Protein AF-A0A453FNG1-F1 (afdb_monomer_lite)

Organism: Aegilops tauschii subsp. strangulata (NCBI:txid200361)

Secondary structure (DSSP, 8-state):
-HHHHHH--TTPPEEESSHHHHHHHHT---S-EEEHHHHT--SS-TT-PPPHHHHHHHHH----S--TT---HHHHHHHHHHHHHHHHHH-TTTTSPP---S--HHHHHHHTT---EEEE-HHHHHHH--TTSEEEE-SSHHHHHHHHTT-

Sequence (151 aa):
QEEFVGLVYKETILVGHSLENDLLALRISHDLVIDTAVLYKYNRGPRCKIALRVLANKYLSRVIQNTGSGHDSVEDARAALDLAFLKIKYGPDFGSPPSFSRRKLSSILHECGKRSSLIDEVFVLDRYSDASCNSIAVFSDDDALSRSMKE

Foldseek 3Di:
DVVCPVVDDLPDAAWAAPCVVVCVVVVHDHDRYDHLQVLQDDPPDDPDGDDLQVLCCPPVVDHAPPDPPGHDPVRRSVSRVVSSVSCVVVDSCVNPDPPCPVDAPLNVCLVVVHAEEAEEAPVVCVVRPDPSYHYHHDDDPVRSVVVVVVD

pLDDT: mean 87.64, std 10.5, range [52.88, 98.0]

Radius of gyration: 22.41 Å; chains: 1; bounding box: 51×35×62 Å

Structure (mmCIF, N/CA/C/O backbone):
data_AF-A0A453FNG1-F1
#
_entry.id   AF-A0A453FNG1-F1
#
loop_
_atom_site.group_PDB
_atom_site.id
_atom_site.type_symbol
_atom_site.label_atom_id
_atom_site.label_alt_id
_atom_site.label_comp_id
_atom_site.label_asym_id
_atom_site.label_entity_id
_atom_site.label_seq_id
_atom_site.pdbx_PDB_ins_code
_atom_site.Cartn_x
_atom_site.Cartn_y
_atom_site.Cartn_z
_atom_site.occupancy
_atom_site.B_iso_or_equiv
_atom_site.auth_seq_id
_atom_site.auth_comp_id
_atom_site.auth_asym_id
_atom_site.auth_atom_id
_atom_site.pdbx_PDB_model_num
ATOM 1 N N . GLN A 1 1 ? -4.689 -1.786 24.200 1.00 73.69 1 GLN A N 1
ATOM 2 C CA . GLN A 1 1 ? -4.972 -3.135 23.662 1.00 73.69 1 GLN A CA 1
ATOM 3 C C . GLN A 1 1 ? -6.425 -3.530 23.911 1.00 73.69 1 GLN A C 1
ATOM 5 O O . GLN A 1 1 ? -7.083 -3.911 22.957 1.00 73.69 1 GLN A O 1
ATOM 10 N N . GLU A 1 2 ? -6.949 -3.377 25.134 1.00 84.06 2 GLU A N 1
ATOM 11 C CA . GLU A 1 2 ? -8.354 -3.696 25.467 1.00 84.06 2 GLU A CA 1
ATOM 12 C C . GLU A 1 2 ? -9.380 -2.975 24.578 1.00 84.06 2 GLU A C 1
ATOM 14 O O . GLU A 1 2 ? -10.268 -3.615 24.027 1.00 84.06 2 GLU A O 1
ATOM 19 N N . GLU A 1 3 ? -9.206 -1.671 24.352 1.00 88.31 3 GLU A N 1
ATOM 20 C CA . GLU A 1 3 ? -10.094 -0.887 23.481 1.00 88.31 3 GLU A CA 1
ATOM 21 C C . GLU A 1 3 ? -10.111 -1.403 22.033 1.00 88.31 3 GLU A C 1
ATOM 23 O O . GLU A 1 3 ? -11.172 -1.548 21.433 1.00 88.31 3 GLU A O 1
ATOM 28 N N . PHE A 1 4 ? -8.941 -1.752 21.488 1.00 87.19 4 PHE A N 1
ATOM 29 C CA . PHE A 1 4 ? -8.829 -2.287 20.131 1.00 87.19 4 PHE A CA 1
ATOM 30 C C . PHE A 1 4 ? -9.602 -3.601 19.986 1.00 87.19 4 PHE A C 1
ATOM 32 O O . PHE A 1 4 ? -10.338 -3.772 19.023 1.00 87.19 4 PHE A O 1
ATOM 39 N N . VAL A 1 5 ? -9.485 -4.505 20.964 1.00 85.75 5 VAL A N 1
ATOM 40 C CA . VAL A 1 5 ? -10.200 -5.793 20.961 1.00 85.75 5 VAL A CA 1
ATOM 41 C C . VAL A 1 5 ? -11.715 -5.602 21.116 1.00 85.75 5 VAL A C 1
ATOM 43 O O . VAL A 1 5 ? -12.484 -6.407 20.603 1.00 85.75 5 VAL A O 1
ATOM 46 N N . GLY A 1 6 ? -12.163 -4.525 21.769 1.00 90.25 6 GLY A N 1
ATOM 47 C CA . GLY A 1 6 ? -13.585 -4.171 21.845 1.00 90.25 6 GLY A CA 1
ATOM 48 C C . GLY A 1 6 ? -14.171 -3.604 20.543 1.00 90.25 6 GLY A C 1
ATOM 49 O O . GLY A 1 6 ? -15.385 -3.647 20.351 1.00 90.25 6 GLY A O 1
ATOM 50 N N . LEU A 1 7 ? -13.326 -3.075 19.652 1.00 91.31 7 LEU A N 1
ATOM 51 C CA . LEU A 1 7 ? -13.738 -2.439 18.394 1.00 91.31 7 LEU A CA 1
ATOM 52 C C . LEU A 1 7 ? -13.502 -3.319 17.160 1.00 91.31 7 LEU A C 1
ATOM 54 O O . LEU A 1 7 ? -14.218 -3.187 16.166 1.00 91.31 7 LEU A O 1
ATOM 58 N N . VAL A 1 8 ? -12.491 -4.188 17.202 1.00 93.12 8 VAL A N 1
ATOM 59 C CA . VAL A 1 8 ? -12.037 -4.995 16.067 1.00 93.12 8 VAL A CA 1
ATOM 60 C C . VAL A 1 8 ? -12.428 -6.450 16.282 1.00 93.12 8 VAL A C 1
ATOM 62 O O . VAL A 1 8 ? -11.868 -7.147 17.126 1.00 93.12 8 VAL A O 1
ATOM 65 N N . TYR A 1 9 ? -13.377 -6.909 15.470 1.00 93.50 9 TYR A N 1
ATOM 66 C CA . TYR A 1 9 ? -13.821 -8.297 15.430 1.00 93.50 9 TYR A CA 1
ATOM 67 C C . TYR A 1 9 ? -13.024 -9.088 14.396 1.00 93.50 9 TYR A C 1
ATOM 69 O O . TYR A 1 9 ? -12.335 -8.521 13.546 1.00 93.50 9 TYR A O 1
ATOM 77 N N . LYS A 1 10 ? -13.159 -10.415 14.422 1.00 92.75 10 LYS A N 1
ATOM 78 C CA . LYS A 1 10 ? -12.480 -11.315 13.481 1.00 92.75 10 LYS A CA 1
ATOM 79 C C . LYS A 1 10 ? -12.804 -10.986 12.018 1.00 92.75 10 LYS A C 1
ATOM 81 O O . LYS A 1 10 ? -11.948 -11.131 11.153 1.00 92.75 10 LYS A O 1
ATOM 86 N N . GLU A 1 11 ? -14.024 -10.534 11.749 1.00 95.38 11 GLU A N 1
ATOM 87 C CA . GLU A 1 11 ? -14.532 -10.200 10.418 1.00 95.38 11 GLU A CA 1
ATOM 88 C C . GLU A 1 11 ? -14.203 -8.758 9.993 1.00 95.38 11 GLU A C 1
ATOM 90 O O . GLU A 1 11 ? -14.389 -8.397 8.830 1.00 95.38 11 GLU A O 1
ATOM 95 N N . THR A 1 12 ? -13.715 -7.919 10.914 1.00 95.69 12 THR A N 1
ATOM 96 C CA . THR A 1 12 ? -13.325 -6.538 10.614 1.00 95.69 12 THR A CA 1
ATOM 97 C C . THR A 1 12 ? -12.107 -6.543 9.698 1.00 95.69 12 THR A C 1
ATOM 99 O O . THR A 1 12 ? -11.099 -7.155 10.016 1.00 95.69 12 THR A O 1
ATOM 102 N N . ILE A 1 13 ? -12.148 -5.838 8.570 1.00 96.50 13 ILE A N 1
ATOM 103 C CA . ILE A 1 13 ? -10.981 -5.715 7.689 1.00 96.50 13 ILE A CA 1
ATOM 104 C C . ILE A 1 13 ? -10.145 -4.521 8.147 1.00 96.50 13 ILE A C 1
ATOM 106 O O . ILE A 1 13 ? -10.616 -3.383 8.114 1.00 96.50 13 ILE A O 1
ATOM 110 N N . LEU A 1 14 ? -8.902 -4.768 8.555 1.00 97.19 14 LEU A N 1
ATOM 111 C CA . LEU A 1 14 ? -7.963 -3.709 8.911 1.00 97.19 14 LEU A CA 1
ATOM 112 C C . LEU A 1 14 ? -7.324 -3.138 7.649 1.00 97.19 14 LEU A C 1
ATOM 114 O O . LEU A 1 14 ? -6.852 -3.885 6.796 1.00 97.19 14 LEU A O 1
ATOM 118 N N . VAL A 1 15 ? -7.283 -1.813 7.538 1.00 97.62 15 VAL A N 1
ATOM 119 C CA . VAL A 1 15 ? -6.667 -1.112 6.406 1.00 97.62 15 VAL A CA 1
ATOM 120 C C . VAL A 1 15 ? -5.601 -0.168 6.935 1.00 97.62 15 VAL A C 1
ATOM 122 O O . VAL A 1 15 ? -5.856 0.590 7.868 1.00 97.62 15 VAL A O 1
ATOM 125 N N . GLY A 1 16 ? -4.409 -0.198 6.346 1.00 97.25 16 GLY A N 1
ATOM 126 C CA . GLY A 1 16 ? -3.310 0.654 6.790 1.00 97.25 16 GLY A CA 1
ATOM 127 C C . GLY A 1 16 ? -2.073 0.553 5.908 1.00 97.25 16 GLY A C 1
ATOM 128 O O . GLY A 1 16 ? -2.143 0.124 4.751 1.00 97.25 16 GLY A O 1
ATOM 129 N N . HIS A 1 17 ? -0.932 0.993 6.431 1.00 96.12 17 HIS A N 1
ATOM 130 C CA . HIS A 1 17 ? 0.336 1.007 5.710 1.00 96.12 17 HIS A CA 1
ATOM 131 C C . HIS A 1 17 ? 1.454 0.428 6.573 1.00 96.12 17 HIS A C 1
ATOM 133 O O . HIS A 1 17 ? 1.838 1.047 7.556 1.00 96.12 17 HIS A O 1
ATOM 139 N N . SER A 1 18 ? 2.017 -0.715 6.170 1.00 94.12 18 SER A N 1
ATOM 140 C CA . SER A 1 18 ? 2.998 -1.467 6.971 1.00 94.12 18 SER A CA 1
ATOM 141 C C . SER A 1 18 ? 2.462 -1.854 8.357 1.00 94.12 18 SER A C 1
ATOM 143 O O . SER A 1 18 ? 3.183 -1.773 9.357 1.00 94.12 18 SER A O 1
ATOM 145 N N . LEU A 1 19 ? 1.200 -2.304 8.394 1.00 95.00 19 LEU A N 1
ATOM 146 C CA . LEU A 1 19 ? 0.473 -2.670 9.616 1.00 95.00 19 LEU A CA 1
ATOM 147 C C . LEU A 1 19 ? 1.142 -3.814 10.375 1.00 95.00 19 LEU A C 1
ATOM 149 O O . LEU A 1 19 ? 0.850 -4.014 11.551 1.00 95.00 19 LEU A O 1
ATOM 153 N N . GLU A 1 20 ? 2.051 -4.563 9.740 1.00 93.06 20 GLU A N 1
ATOM 154 C CA . GLU A 1 20 ? 2.808 -5.591 10.447 1.00 93.06 20 GLU A CA 1
ATOM 155 C C . GLU A 1 20 ? 3.569 -5.028 11.654 1.00 93.06 20 GLU A C 1
ATOM 157 O O . GLU A 1 20 ? 3.665 -5.712 12.669 1.00 93.06 20 GLU A O 1
ATOM 162 N N . ASN A 1 21 ? 4.070 -3.788 11.576 1.00 90.94 21 ASN A N 1
ATOM 163 C CA . ASN A 1 21 ? 4.802 -3.176 12.686 1.00 90.94 21 ASN A CA 1
ATOM 164 C C . ASN A 1 21 ? 3.851 -2.801 13.825 1.00 90.94 21 ASN A C 1
ATOM 166 O O . ASN A 1 21 ? 4.156 -3.063 14.988 1.00 90.94 21 ASN A O 1
ATOM 170 N N . ASP A 1 22 ? 2.688 -2.242 13.488 1.00 93.44 22 ASP A N 1
ATOM 171 C CA . ASP A 1 22 ? 1.668 -1.845 14.459 1.00 93.44 22 ASP A CA 1
ATOM 172 C C . ASP A 1 22 ? 1.088 -3.068 15.180 1.00 93.44 22 ASP A C 1
ATOM 174 O O . ASP A 1 22 ? 1.026 -3.111 16.409 1.00 93.44 22 ASP A O 1
ATOM 178 N N . LEU A 1 23 ? 0.727 -4.110 14.427 1.00 94.00 23 LEU A N 1
ATOM 179 C CA . LEU A 1 23 ? 0.186 -5.356 14.972 1.00 94.00 23 LEU A CA 1
ATOM 180 C C . LEU A 1 23 ? 1.219 -6.111 15.818 1.00 94.00 23 LEU A C 1
ATOM 182 O O . LEU A 1 23 ? 0.870 -6.646 16.874 1.00 94.00 23 LEU A O 1
ATOM 186 N N . LEU A 1 24 ? 2.495 -6.100 15.414 1.00 94.56 24 LEU A N 1
ATOM 187 C CA . LEU A 1 24 ? 3.586 -6.668 16.206 1.00 94.56 24 LEU A CA 1
ATOM 188 C C . LEU A 1 24 ? 3.769 -5.912 17.529 1.00 94.56 24 LEU A C 1
ATOM 190 O O . LEU A 1 24 ? 3.892 -6.545 18.580 1.00 94.56 24 LEU A O 1
ATOM 194 N N . ALA A 1 25 ? 3.744 -4.577 17.496 1.00 93.38 25 ALA A N 1
ATOM 195 C CA . ALA A 1 25 ? 3.835 -3.744 18.694 1.00 93.38 25 ALA A CA 1
ATOM 196 C C . ALA A 1 25 ? 2.647 -3.972 19.644 1.00 93.38 25 ALA A C 1
ATOM 198 O O . ALA A 1 25 ? 2.831 -4.048 20.860 1.00 93.38 25 ALA A O 1
ATOM 199 N N . LEU A 1 26 ? 1.443 -4.152 19.092 1.00 92.19 26 LEU A N 1
ATOM 200 C CA . LEU A 1 26 ? 0.227 -4.469 19.846 1.00 92.19 26 LEU A CA 1
ATOM 201 C C . LEU A 1 26 ? 0.140 -5.936 20.290 1.00 92.19 26 LEU A C 1
ATOM 203 O O . LEU A 1 26 ? -0.717 -6.259 21.112 1.00 92.19 26 LEU A O 1
ATOM 207 N N . ARG A 1 27 ? 1.008 -6.817 19.774 1.00 93.12 27 ARG A N 1
ATOM 208 C CA . ARG A 1 27 ? 0.969 -8.277 19.978 1.00 93.12 27 ARG A CA 1
ATOM 209 C C . ARG A 1 27 ? -0.386 -8.885 19.603 1.00 93.12 27 ARG A C 1
ATOM 211 O O . ARG A 1 27 ? -0.919 -9.730 20.323 1.00 93.12 27 ARG A O 1
ATOM 218 N N . ILE A 1 28 ? -0.944 -8.440 18.480 1.00 91.75 28 ILE A N 1
ATOM 219 C CA . ILE A 1 28 ? -2.217 -8.919 17.933 1.00 91.75 28 ILE A CA 1
ATOM 220 C C . ILE A 1 28 ? -1.953 -9.599 16.590 1.00 91.75 28 ILE A C 1
ATOM 222 O O . ILE A 1 28 ? -1.194 -9.091 15.770 1.00 91.75 28 ILE A O 1
ATOM 226 N N . SER A 1 29 ? -2.605 -10.738 16.359 1.00 92.94 29 SER A N 1
ATOM 227 C CA . SER A 1 29 ? -2.657 -11.392 15.050 1.00 92.94 29 SER A CA 1
ATOM 228 C C . SER A 1 29 ? -4.058 -11.239 14.482 1.00 92.94 29 SER A C 1
ATOM 230 O O . SER A 1 29 ? -5.029 -11.556 15.167 1.00 92.94 29 SER A O 1
ATOM 232 N N . HIS A 1 30 ? -4.157 -10.765 13.243 1.00 94.94 30 HIS A N 1
ATOM 233 C CA . HIS A 1 30 ? -5.427 -10.558 12.559 1.00 94.94 30 HIS A CA 1
ATOM 234 C C . HIS A 1 30 ? -5.311 -10.961 11.090 1.00 94.94 30 HIS A C 1
ATOM 236 O O . HIS A 1 30 ? -4.384 -10.529 10.409 1.00 94.94 30 HIS A O 1
ATOM 242 N N . ASP A 1 31 ? -6.244 -11.781 10.608 1.00 94.50 31 ASP A N 1
ATOM 243 C CA . ASP A 1 31 ? -6.128 -12.422 9.290 1.00 94.50 31 ASP A CA 1
ATOM 244 C C . ASP A 1 31 ? -6.590 -11.510 8.142 1.00 94.50 31 ASP A C 1
ATOM 246 O O . ASP A 1 31 ? -6.110 -11.616 7.013 1.00 94.50 31 ASP A O 1
ATOM 250 N N . LEU A 1 32 ? -7.535 -10.603 8.414 1.00 96.50 32 LEU A N 1
ATOM 251 C CA . LEU A 1 32 ? -8.161 -9.759 7.398 1.00 96.50 32 LEU A CA 1
ATOM 252 C C . LEU A 1 32 ? -7.494 -8.384 7.352 1.00 96.50 32 LEU A C 1
ATOM 254 O O . LEU A 1 32 ? -7.958 -7.429 7.977 1.00 96.50 32 LEU A O 1
ATOM 258 N N . VAL A 1 33 ? -6.397 -8.288 6.600 1.00 96.38 33 VAL A N 1
ATOM 259 C CA . VAL A 1 33 ? -5.595 -7.062 6.489 1.00 96.38 33 VAL A CA 1
ATOM 260 C C . VAL A 1 33 ? -5.415 -6.640 5.032 1.00 96.38 33 VAL A C 1
ATOM 262 O O . VAL A 1 33 ? -4.943 -7.403 4.191 1.00 96.38 33 VAL A O 1
ATOM 265 N N . ILE A 1 34 ? -5.738 -5.380 4.746 1.00 95.88 34 ILE A N 1
ATOM 266 C CA . ILE A 1 34 ? -5.399 -4.678 3.511 1.00 95.88 34 ILE A CA 1
ATOM 267 C C . ILE A 1 34 ? -4.242 -3.723 3.814 1.00 95.88 34 ILE A C 1
ATOM 269 O O . ILE A 1 34 ? -4.430 -2.615 4.320 1.00 95.88 34 ILE A O 1
ATOM 273 N N . ASP A 1 35 ? -3.029 -4.150 3.473 1.00 95.12 35 ASP A N 1
ATOM 274 C CA . ASP A 1 35 ? -1.827 -3.342 3.660 1.00 95.12 35 ASP A CA 1
ATOM 275 C C . ASP A 1 35 ? -1.423 -2.631 2.361 1.00 95.12 35 ASP A C 1
ATOM 277 O O . ASP A 1 35 ? -1.057 -3.255 1.359 1.00 95.12 35 ASP A O 1
ATOM 281 N N . THR A 1 36 ? -1.447 -1.299 2.376 1.00 95.12 36 THR A N 1
ATOM 282 C CA . THR A 1 36 ? -1.074 -0.476 1.219 1.00 95.12 36 THR A CA 1
ATOM 283 C C . THR A 1 36 ? 0.406 -0.570 0.844 1.00 95.12 36 THR A C 1
ATOM 285 O O . THR A 1 36 ? 0.733 -0.433 -0.336 1.00 95.12 36 THR A O 1
ATOM 288 N N . ALA A 1 37 ? 1.303 -0.871 1.788 1.00 92.25 37 ALA A N 1
ATOM 289 C CA . ALA A 1 37 ? 2.714 -1.128 1.494 1.00 92.25 37 ALA A CA 1
ATOM 290 C C . ALA A 1 37 ? 2.897 -2.423 0.683 1.00 92.25 37 ALA A C 1
ATOM 292 O O . ALA A 1 37 ? 3.839 -2.541 -0.103 1.00 92.25 37 ALA A O 1
ATOM 293 N N . VAL A 1 38 ? 1.971 -3.377 0.836 1.00 90.31 38 VAL A N 1
ATOM 294 C CA . VAL A 1 38 ? 1.929 -4.631 0.070 1.00 90.31 38 VAL A CA 1
ATOM 295 C C . VAL A 1 38 ? 1.124 -4.481 -1.224 1.00 90.31 38 VAL A C 1
ATOM 297 O O . VAL A 1 38 ? 1.491 -5.087 -2.227 1.00 90.31 38 VAL A O 1
ATOM 300 N N . LEU A 1 39 ? 0.062 -3.669 -1.243 1.00 90.25 39 LEU A N 1
ATOM 301 C CA . LEU A 1 39 ? -0.744 -3.407 -2.447 1.00 90.25 39 LEU A CA 1
ATOM 302 C C . LEU A 1 39 ? 0.029 -2.659 -3.543 1.00 90.25 39 LEU A C 1
ATOM 304 O O . LEU A 1 39 ? -0.216 -2.874 -4.735 1.00 90.25 39 LEU A O 1
ATOM 308 N N . TYR A 1 40 ? 0.937 -1.762 -3.154 1.00 89.38 40 TYR A N 1
ATOM 309 C CA . TYR A 1 40 ? 1.705 -0.907 -4.061 1.00 89.38 40 TYR A CA 1
ATOM 310 C C . TYR A 1 40 ? 3.191 -1.299 -4.070 1.00 89.38 40 TYR A C 1
ATOM 312 O O . TYR A 1 40 ? 4.061 -0.516 -3.688 1.00 89.38 40 TYR A O 1
ATOM 320 N N . LYS A 1 41 ? 3.492 -2.530 -4.507 1.00 76.50 41 LYS A N 1
ATOM 321 C CA . LYS A 1 41 ? 4.875 -3.035 -4.576 1.00 76.50 41 LYS A CA 1
ATOM 322 C C . LYS A 1 41 ? 5.720 -2.289 -5.606 1.00 76.50 41 LYS A C 1
ATOM 324 O O . LYS A 1 41 ? 5.247 -1.882 -6.666 1.00 76.50 41 LYS A O 1
ATOM 329 N N . TYR A 1 42 ? 7.011 -2.188 -5.304 1.00 66.88 42 TYR A N 1
ATOM 330 C CA . TYR A 1 42 ? 8.030 -1.697 -6.221 1.00 66.88 42 TYR A CA 1
ATOM 331 C C . TYR A 1 42 ? 8.778 -2.864 -6.885 1.00 6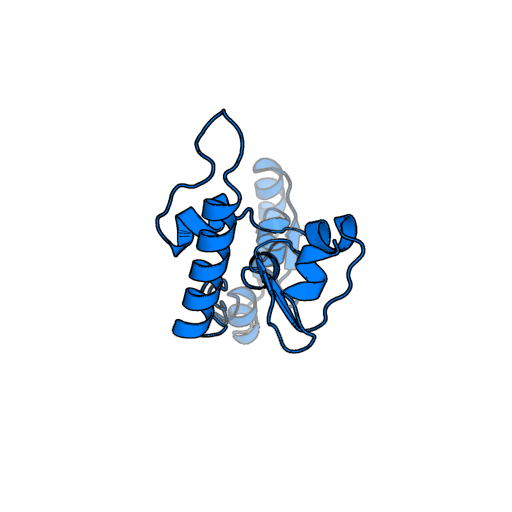6.88 42 TYR A C 1
ATOM 333 O O . TYR A 1 42 ? 9.084 -3.860 -6.236 1.00 66.88 42 TYR A O 1
ATOM 341 N N . ASN A 1 43 ? 9.138 -2.726 -8.165 1.00 58.03 43 ASN A N 1
ATOM 342 C CA . ASN A 1 43 ? 9.815 -3.778 -8.941 1.00 58.03 43 ASN A CA 1
ATOM 343 C C . ASN A 1 43 ? 11.279 -4.051 -8.543 1.00 58.03 43 ASN A C 1
ATOM 345 O O . ASN A 1 43 ? 11.892 -4.937 -9.126 1.00 58.03 43 ASN A O 1
ATOM 349 N N . ARG A 1 44 ? 11.871 -3.344 -7.567 1.00 56.47 44 ARG A N 1
ATOM 350 C CA . ARG A 1 44 ? 13.260 -3.607 -7.113 1.00 56.47 44 ARG A CA 1
ATOM 351 C C . ARG A 1 44 ? 13.369 -4.730 -6.070 1.00 56.47 44 ARG A C 1
ATOM 353 O O . ARG A 1 44 ? 14.252 -4.714 -5.219 1.00 56.47 44 ARG A O 1
ATOM 360 N N . GLY A 1 45 ? 12.477 -5.713 -6.151 1.00 53.66 45 GLY A N 1
ATOM 361 C CA . GLY A 1 45 ? 12.507 -6.914 -5.324 1.00 53.66 45 GLY A CA 1
ATOM 362 C C . GLY A 1 45 ? 11.642 -6.853 -4.056 1.00 53.66 45 GLY A C 1
ATOM 363 O O . GLY A 1 45 ? 11.150 -5.796 -3.657 1.00 53.66 45 GLY A O 1
ATOM 364 N N . PRO A 1 46 ? 11.454 -8.007 -3.394 1.00 52.88 46 PRO A N 1
ATOM 365 C CA . PRO A 1 46 ? 10.428 -8.227 -2.368 1.00 52.88 46 PRO A CA 1
ATOM 366 C C . PRO A 1 46 ? 10.602 -7.437 -1.059 1.00 52.88 46 PRO A C 1
ATOM 368 O O . PRO A 1 46 ? 9.735 -7.521 -0.195 1.00 52.88 46 PRO A O 1
ATOM 371 N N . ARG A 1 47 ? 11.698 -6.682 -0.884 1.00 59.41 47 ARG A N 1
ATOM 372 C CA . ARG A 1 47 ? 12.057 -6.040 0.397 1.00 59.41 47 ARG A CA 1
ATOM 373 C C . ARG A 1 47 ? 11.901 -4.520 0.438 1.00 59.41 47 ARG A C 1
ATOM 375 O O . ARG A 1 47 ? 12.066 -3.938 1.504 1.00 59.41 47 ARG A O 1
ATOM 382 N N . CYS A 1 48 ? 11.583 -3.862 -0.675 1.00 69.12 48 CYS A N 1
ATOM 383 C CA . CYS A 1 48 ? 11.458 -2.404 -0.699 1.00 69.12 48 CYS A CA 1
ATOM 384 C C . CYS A 1 48 ? 9.987 -1.979 -0.628 1.00 69.12 48 CYS A C 1
ATOM 386 O O . CYS A 1 48 ? 9.278 -2.001 -1.635 1.00 69.12 48 CYS A O 1
ATOM 388 N N . LYS A 1 49 ? 9.544 -1.569 0.565 1.00 86.06 49 LYS A N 1
ATOM 389 C CA . LYS A 1 49 ? 8.248 -0.910 0.778 1.00 86.06 49 LYS A CA 1
ATOM 390 C C . LYS A 1 49 ? 8.351 0.557 0.368 1.00 86.06 49 LYS A C 1
ATOM 392 O O . LYS A 1 49 ? 9.312 1.236 0.725 1.00 86.06 49 LYS A O 1
ATOM 397 N N . ILE A 1 50 ? 7.378 1.042 -0.398 1.00 89.88 50 ILE A N 1
ATOM 398 C CA . ILE A 1 50 ? 7.293 2.461 -0.757 1.00 89.88 50 ILE A CA 1
ATOM 399 C C . ILE A 1 50 ? 6.665 3.201 0.422 1.00 89.88 50 ILE A C 1
ATOM 401 O O . ILE A 1 50 ? 5.602 2.800 0.876 1.00 89.88 50 ILE A O 1
ATOM 405 N N . ALA A 1 51 ? 7.288 4.285 0.885 1.00 92.56 51 ALA A N 1
ATOM 406 C CA . ALA A 1 51 ? 6.745 5.088 1.978 1.00 92.56 51 ALA A CA 1
ATOM 407 C C . ALA A 1 51 ? 5.356 5.663 1.641 1.00 92.56 51 ALA A C 1
ATOM 409 O O . ALA A 1 51 ? 5.135 6.141 0.522 1.00 92.56 51 ALA A O 1
ATOM 410 N N . LEU A 1 52 ? 4.455 5.705 2.629 1.00 95.19 52 LEU A N 1
ATOM 411 C CA . LEU A 1 52 ? 3.091 6.225 2.476 1.00 95.19 52 LEU A CA 1
ATOM 412 C C . LEU A 1 52 ? 3.057 7.626 1.852 1.00 95.19 52 LEU A C 1
ATOM 414 O O . LEU A 1 52 ? 2.297 7.852 0.914 1.00 95.19 52 LEU A O 1
ATOM 418 N N . ARG A 1 53 ? 3.936 8.540 2.289 1.00 94.69 53 ARG A N 1
ATOM 419 C CA . ARG A 1 53 ? 4.047 9.901 1.730 1.00 94.69 53 ARG A CA 1
ATOM 420 C C . ARG A 1 53 ? 4.295 9.911 0.221 1.00 94.69 53 ARG A C 1
ATOM 422 O O . ARG A 1 53 ? 3.741 10.747 -0.488 1.00 94.69 53 ARG A O 1
ATOM 429 N N . VAL A 1 54 ? 5.093 8.969 -0.284 1.00 93.56 54 VAL A N 1
ATOM 430 C CA . VAL A 1 54 ? 5.369 8.839 -1.722 1.00 93.56 54 VAL A CA 1
ATOM 431 C C . VAL A 1 54 ? 4.132 8.327 -2.460 1.00 93.56 54 VAL A C 1
ATOM 433 O O . VAL A 1 54 ? 3.801 8.846 -3.524 1.00 93.56 54 VAL A O 1
ATOM 436 N N . LEU A 1 55 ? 3.422 7.344 -1.897 1.00 95.00 55 LEU A N 1
ATOM 437 C CA . LEU A 1 55 ? 2.187 6.817 -2.487 1.00 95.00 55 LEU A CA 1
ATOM 438 C C . LEU A 1 55 ? 1.068 7.865 -2.509 1.00 95.00 55 LEU A C 1
ATOM 440 O O . LEU A 1 55 ? 0.423 8.043 -3.541 1.00 95.00 55 LEU A O 1
ATOM 444 N N . ALA A 1 56 ? 0.869 8.580 -1.402 1.00 96.38 56 ALA A N 1
ATOM 445 C CA . ALA A 1 56 ? -0.125 9.640 -1.279 1.00 96.38 56 ALA A CA 1
ATOM 446 C C . ALA A 1 56 ? 0.143 10.776 -2.275 1.00 96.38 56 ALA A C 1
ATOM 448 O O . ALA A 1 56 ? -0.768 11.208 -2.980 1.00 96.38 56 ALA A O 1
ATOM 449 N N . ASN A 1 57 ? 1.403 11.195 -2.416 1.00 96.06 57 ASN A N 1
ATOM 450 C CA . ASN A 1 57 ? 1.768 12.202 -3.404 1.00 96.06 57 ASN A CA 1
ATOM 451 C C . ASN A 1 57 ? 1.511 11.705 -4.836 1.00 96.06 57 ASN A C 1
ATOM 453 O O . ASN A 1 57 ? 0.883 12.402 -5.630 1.00 96.06 57 ASN A O 1
ATOM 457 N N . LYS A 1 58 ? 1.929 10.471 -5.145 1.00 94.00 58 LYS A N 1
ATOM 458 C CA . LYS A 1 58 ? 1.842 9.905 -6.495 1.00 94.00 58 LYS A CA 1
ATOM 459 C C . LYS A 1 58 ? 0.409 9.635 -6.957 1.00 94.00 58 LYS A C 1
ATOM 461 O O . LYS A 1 58 ? 0.097 9.895 -8.114 1.00 94.00 58 LYS A O 1
ATOM 466 N N . TYR A 1 59 ? -0.431 9.058 -6.098 1.00 94.75 59 TYR A N 1
ATOM 467 C CA . TYR A 1 59 ? -1.741 8.534 -6.500 1.00 94.75 59 TYR A CA 1
ATOM 468 C C . TYR A 1 59 ? -2.926 9.363 -6.001 1.00 94.75 59 TYR A C 1
ATOM 470 O O . TYR A 1 59 ? -3.983 9.324 -6.625 1.00 94.75 59 TYR A O 1
ATOM 478 N N . LEU A 1 60 ? -2.762 10.114 -4.908 1.00 95.94 60 LEU A N 1
ATOM 479 C CA . LEU A 1 60 ? -3.807 10.987 -4.357 1.00 95.94 60 LEU A CA 1
ATOM 480 C C . LEU A 1 60 ? -3.524 12.474 -4.596 1.00 95.94 60 LEU A C 1
ATOM 482 O O . LEU A 1 60 ? -4.344 13.306 -4.218 1.00 95.94 60 LEU A O 1
ATOM 486 N N . SER A 1 61 ? -2.356 12.819 -5.156 1.00 96.06 61 SER A N 1
ATOM 487 C CA . SER A 1 61 ? -1.878 14.205 -5.269 1.00 96.06 61 SER A CA 1
ATOM 488 C C . SER A 1 61 ? -1.898 14.952 -3.926 1.00 96.06 61 SER A C 1
ATOM 490 O O . SER A 1 61 ? -2.110 16.162 -3.878 1.00 96.06 61 SER A O 1
ATOM 492 N N . ARG A 1 62 ? -1.677 14.224 -2.821 1.00 95.50 62 ARG A N 1
ATOM 493 C CA . ARG A 1 62 ? -1.714 14.745 -1.449 1.00 95.50 62 ARG A CA 1
ATOM 494 C C . ARG A 1 62 ? -0.311 14.767 -0.855 1.00 95.50 62 ARG A C 1
ATOM 496 O O . ARG A 1 62 ? 0.414 13.776 -0.923 1.00 95.50 62 ARG A O 1
ATOM 503 N N . VAL A 1 63 ? 0.062 15.884 -0.242 1.00 94.00 63 VAL A N 1
ATOM 504 C CA . VAL A 1 63 ? 1.275 15.986 0.574 1.00 94.00 63 VAL A CA 1
ATOM 505 C C . VAL A 1 63 ? 0.875 15.735 2.024 1.00 94.00 63 VAL A C 1
ATOM 507 O O . VAL A 1 63 ? 0.069 16.485 2.558 1.00 94.00 63 VAL A O 1
ATOM 510 N N . ILE A 1 64 ? 1.424 14.681 2.622 1.00 93.50 64 ILE A N 1
ATOM 511 C CA . ILE A 1 64 ? 1.200 14.287 4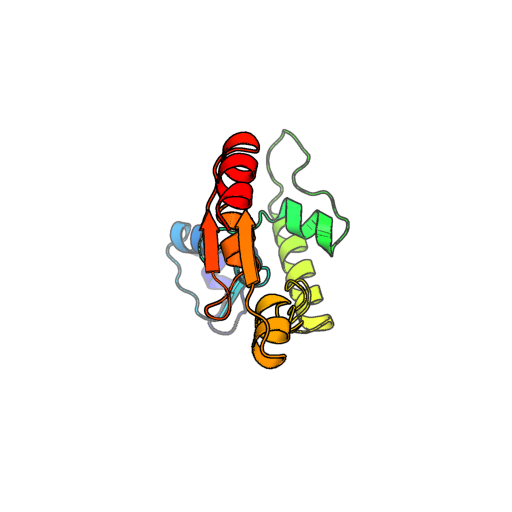.022 1.00 93.50 64 ILE A CA 1
ATOM 512 C C . ILE A 1 64 ? 2.531 14.295 4.778 1.00 93.50 64 ILE A C 1
ATOM 514 O O . ILE A 1 64 ? 3.590 14.250 4.138 1.00 93.50 64 ILE A O 1
ATOM 518 N N . GLN A 1 65 ? 2.495 14.306 6.113 1.00 89.19 65 GLN A N 1
ATOM 519 C CA . GLN A 1 65 ? 3.696 14.248 6.967 1.00 89.19 65 GLN A CA 1
ATOM 520 C C . GLN A 1 65 ? 4.722 15.365 6.668 1.00 89.19 65 GLN A C 1
ATOM 522 O O . GLN A 1 65 ? 5.933 15.147 6.728 1.00 89.19 65 GLN A O 1
ATOM 527 N N . ASN A 1 66 ? 4.257 16.556 6.276 1.00 83.06 66 ASN A N 1
ATOM 528 C CA . ASN A 1 66 ? 5.124 17.684 5.898 1.00 83.06 66 ASN A CA 1
ATOM 529 C C . ASN A 1 66 ? 5.455 18.621 7.073 1.00 83.06 66 ASN A C 1
ATOM 531 O O . ASN A 1 66 ? 6.149 19.623 6.918 1.00 83.06 66 ASN A O 1
ATOM 535 N N . THR A 1 67 ? 4.928 18.325 8.255 1.00 77.12 67 THR A N 1
ATOM 536 C CA . THR A 1 67 ? 5.146 19.107 9.466 1.00 77.12 67 THR A CA 1
ATOM 537 C C . THR A 1 67 ? 6.346 18.561 10.232 1.00 77.12 67 THR A C 1
ATOM 539 O O . THR A 1 67 ? 6.414 17.374 10.533 1.00 77.12 67 THR A O 1
ATOM 542 N N . GLY A 1 68 ? 7.286 19.430 10.615 1.00 75.50 68 GLY A N 1
ATOM 543 C CA . GLY A 1 68 ? 8.427 19.054 11.466 1.00 75.50 68 GLY A CA 1
ATOM 544 C C . GLY A 1 68 ? 8.045 18.635 12.897 1.00 75.50 68 GLY A C 1
ATOM 545 O O . GLY A 1 68 ? 8.915 18.269 13.677 1.00 75.50 68 GLY A O 1
ATOM 546 N N . SER A 1 69 ? 6.758 18.689 13.248 1.00 78.38 69 SER A N 1
ATOM 547 C CA . SER A 1 69 ? 6.199 18.370 14.567 1.00 78.38 69 SER A CA 1
ATOM 548 C C . SER A 1 69 ? 5.788 16.900 14.743 1.00 78.38 69 SER A C 1
ATOM 550 O O . SER A 1 69 ? 5.066 16.588 15.686 1.00 78.38 69 SER A O 1
ATOM 552 N N . GLY A 1 70 ? 6.216 16.002 13.852 1.00 82.12 70 GLY A N 1
ATOM 553 C CA . GLY A 1 70 ? 5.817 14.591 13.857 1.00 82.12 70 GLY A CA 1
ATOM 554 C C . GLY A 1 70 ? 4.665 14.288 12.895 1.00 82.12 70 GLY A C 1
ATOM 555 O O . GLY A 1 70 ? 4.243 15.150 12.123 1.00 82.12 70 GLY A O 1
ATOM 556 N N . HIS A 1 71 ? 4.207 13.035 12.902 1.00 86.12 71 HIS A N 1
ATOM 557 C CA . HIS A 1 71 ? 3.155 12.542 12.007 1.00 86.12 71 HIS A CA 1
ATOM 558 C C . HIS A 1 71 ? 1.777 12.599 12.675 1.00 86.12 71 HIS A C 1
ATOM 560 O O . HIS A 1 71 ? 1.658 12.370 13.878 1.00 86.12 71 HIS A O 1
ATOM 566 N N . ASP A 1 72 ? 0.739 12.849 11.877 1.00 92.06 72 ASP A N 1
ATOM 567 C CA . ASP A 1 72 ? -0.657 12.746 12.298 1.00 92.06 72 ASP A CA 1
ATOM 568 C C . ASP A 1 72 ? -1.212 11.363 11.920 1.00 92.06 72 ASP A C 1
ATOM 570 O O . ASP A 1 72 ? -1.382 11.035 10.744 1.00 92.06 72 ASP A O 1
ATOM 574 N N . SER A 1 73 ? -1.527 10.548 12.930 1.00 91.88 73 SER A N 1
ATOM 575 C CA . SER A 1 73 ? -2.069 9.198 12.740 1.00 91.88 73 SER A CA 1
ATOM 576 C C . SER A 1 73 ? -3.403 9.193 11.986 1.00 91.88 73 SER A C 1
ATOM 578 O O . SER A 1 73 ? -3.696 8.240 11.263 1.00 91.88 73 SER A O 1
ATOM 580 N N . VAL A 1 74 ? -4.219 10.244 12.128 1.00 94.50 74 VAL A N 1
ATO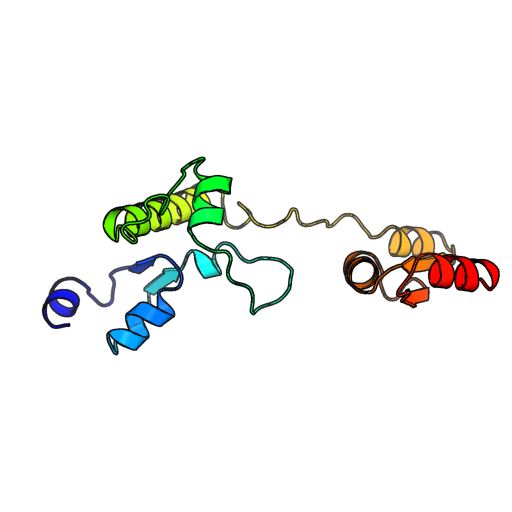M 581 C CA . VAL A 1 74 ? -5.511 10.362 11.436 1.00 94.50 74 VAL A CA 1
ATOM 582 C C . VAL A 1 74 ? -5.298 10.671 9.957 1.00 94.50 74 VAL A C 1
ATOM 584 O O . VAL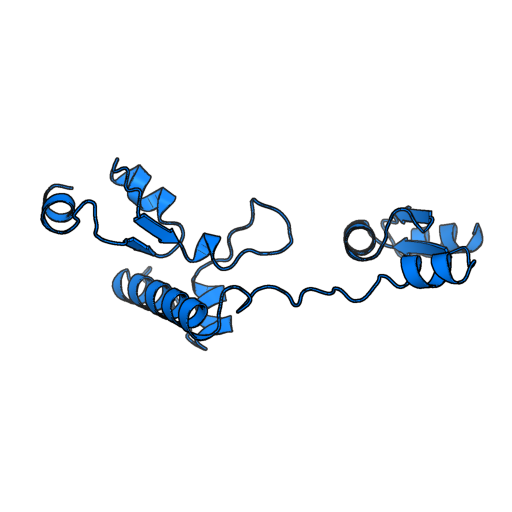 A 1 74 ? -5.989 10.104 9.106 1.00 94.50 74 VAL A O 1
ATOM 587 N N . GLU A 1 75 ? -4.340 11.542 9.636 1.00 95.50 75 GLU A N 1
ATOM 588 C CA . GLU A 1 75 ? -3.925 11.817 8.256 1.00 95.50 75 GLU A CA 1
ATOM 589 C C . GLU A 1 75 ? -3.417 10.540 7.575 1.00 95.50 75 GLU A C 1
ATOM 591 O O . GLU A 1 75 ? -3.880 10.197 6.481 1.00 95.50 75 GLU A O 1
ATOM 596 N N . ASP A 1 76 ? -2.527 9.811 8.249 1.00 95.44 76 ASP A N 1
ATOM 597 C CA . ASP A 1 76 ? -1.920 8.586 7.732 1.00 95.44 76 ASP A CA 1
ATOM 598 C C . ASP A 1 76 ? -2.970 7.483 7.505 1.00 95.44 76 ASP A C 1
ATOM 600 O O . ASP A 1 76 ? -3.017 6.879 6.427 1.00 95.44 76 ASP A O 1
ATOM 604 N N . ALA A 1 77 ? -3.876 7.268 8.467 1.00 96.06 77 ALA A N 1
ATOM 605 C CA . ALA A 1 77 ? -4.958 6.291 8.342 1.00 96.06 77 ALA A CA 1
ATOM 606 C C . ALA A 1 77 ? -5.904 6.621 7.175 1.00 96.06 77 ALA A C 1
ATOM 608 O O . ALA A 1 77 ? -6.267 5.737 6.394 1.00 96.06 77 ALA A O 1
ATOM 609 N N . ARG A 1 78 ? -6.263 7.902 6.998 1.00 97.56 78 ARG A N 1
ATOM 610 C CA . ARG A 1 78 ? -7.095 8.350 5.868 1.00 97.56 78 ARG A CA 1
ATOM 611 C C . ARG A 1 78 ? -6.383 8.164 4.533 1.00 97.56 78 ARG A C 1
ATOM 613 O O . ARG A 1 78 ? -6.991 7.670 3.590 1.00 97.56 78 ARG A O 1
ATOM 620 N N . ALA A 1 79 ? -5.102 8.521 4.443 1.00 97.69 79 ALA A N 1
ATOM 621 C CA . ALA A 1 79 ? -4.326 8.346 3.219 1.00 97.69 79 ALA A CA 1
ATOM 622 C C . ALA A 1 79 ? -4.204 6.864 2.821 1.00 97.69 79 ALA A C 1
ATOM 624 O O . ALA A 1 79 ? -4.367 6.531 1.646 1.00 97.69 79 ALA A O 1
ATOM 625 N N . ALA A 1 80 ? -3.968 5.968 3.784 1.00 97.62 80 ALA A N 1
ATOM 626 C CA . ALA A 1 80 ? -3.929 4.530 3.529 1.00 97.62 80 ALA A CA 1
ATOM 627 C C . ALA A 1 80 ? -5.290 3.992 3.049 1.00 97.62 80 ALA A C 1
ATOM 629 O O . ALA A 1 80 ? -5.352 3.236 2.077 1.00 97.62 80 ALA A O 1
ATOM 630 N N . LEU A 1 81 ? -6.387 4.422 3.677 1.00 97.88 81 LEU A N 1
ATOM 631 C CA . LEU A 1 81 ? -7.735 4.026 3.275 1.00 97.88 81 LEU A CA 1
ATOM 632 C C . LEU A 1 81 ? -8.081 4.509 1.856 1.00 97.88 81 LEU A C 1
ATOM 634 O O . LEU A 1 81 ? -8.548 3.722 1.032 1.00 97.88 81 LEU A O 1
ATOM 638 N N . ASP A 1 82 ? -7.786 5.771 1.541 1.00 98.00 82 ASP A N 1
ATOM 639 C CA . ASP A 1 82 ? -8.004 6.350 0.211 1.00 98.00 82 ASP A CA 1
ATOM 640 C C . ASP A 1 82 ? -7.213 5.590 -0.869 1.00 98.00 82 ASP A C 1
ATOM 642 O O . ASP A 1 82 ? -7.744 5.282 -1.938 1.00 98.00 82 ASP A O 1
ATOM 646 N N . LEU A 1 83 ? -5.957 5.222 -0.587 1.00 97.44 83 LEU A N 1
ATOM 647 C CA . LEU A 1 83 ? -5.128 4.410 -1.485 1.00 97.44 83 LEU A CA 1
ATOM 648 C C . LEU A 1 83 ? -5.708 3.009 -1.715 1.00 97.44 83 LEU A C 1
ATOM 650 O O . LEU A 1 83 ? -5.640 2.502 -2.840 1.00 97.44 83 LEU A O 1
ATOM 654 N N . ALA A 1 84 ? -6.258 2.376 -0.677 1.00 97.00 84 ALA A N 1
ATOM 655 C CA . ALA A 1 84 ? -6.918 1.080 -0.801 1.00 97.00 84 ALA A CA 1
ATOM 656 C C . ALA A 1 84 ? -8.169 1.185 -1.686 1.00 97.00 84 ALA A C 1
ATOM 658 O O . ALA A 1 84 ? -8.310 0.418 -2.641 1.00 97.00 84 ALA A O 1
ATOM 659 N N . PHE A 1 85 ? -9.022 2.188 -1.448 1.00 97.19 85 PHE A N 1
ATOM 660 C CA . PHE A 1 85 ? -10.194 2.449 -2.287 1.00 97.19 85 PHE A CA 1
ATOM 661 C C . PHE A 1 85 ? -9.828 2.718 -3.743 1.00 97.19 85 PHE A C 1
ATOM 663 O O . PHE A 1 85 ? -10.491 2.214 -4.649 1.00 97.19 85 PHE A O 1
ATOM 670 N N . LEU A 1 86 ? -8.756 3.471 -3.983 1.00 96.00 86 LEU A N 1
ATOM 671 C CA . LEU A 1 86 ? -8.285 3.771 -5.329 1.00 96.00 86 LEU A CA 1
ATOM 672 C C . LEU A 1 86 ? -7.914 2.493 -6.093 1.00 96.00 86 LEU A C 1
ATOM 674 O O . LEU A 1 86 ? -8.321 2.314 -7.241 1.00 96.00 86 LEU A O 1
ATOM 678 N N . LYS A 1 87 ? -7.206 1.572 -5.430 1.00 93.50 87 LYS A N 1
ATOM 679 C CA . LYS A 1 87 ? -6.845 0.269 -5.996 1.00 93.50 87 LYS A CA 1
ATOM 680 C C . LYS A 1 87 ? -8.086 -0.583 -6.276 1.00 93.50 87 LYS A C 1
ATOM 682 O O . LYS A 1 87 ? -8.196 -1.163 -7.347 1.00 93.50 87 LYS A O 1
ATOM 687 N N . ILE A 1 88 ? -9.043 -0.621 -5.348 1.00 94.56 88 ILE A N 1
ATOM 688 C CA . ILE A 1 88 ? -10.305 -1.358 -5.527 1.00 94.56 88 ILE A CA 1
ATOM 689 C C . ILE A 1 88 ? -11.088 -0.806 -6.725 1.00 94.56 88 ILE A C 1
ATOM 691 O O . ILE A 1 88 ? -11.591 -1.573 -7.541 1.00 94.56 88 ILE A O 1
ATOM 695 N N . LYS A 1 89 ? -11.152 0.522 -6.863 1.00 96.44 89 LYS A N 1
ATOM 696 C CA . LYS A 1 89 ? -11.894 1.202 -7.930 1.00 96.44 89 LYS A CA 1
ATOM 697 C C . LYS A 1 89 ? -11.314 0.942 -9.322 1.00 96.44 89 LYS A C 1
ATOM 699 O O . LYS A 1 89 ? -12.078 0.768 -10.266 1.00 96.44 89 LYS A O 1
ATOM 704 N N . TYR A 1 90 ? -9.990 0.966 -9.461 1.00 93.25 90 TYR A N 1
ATOM 705 C CA . TYR A 1 90 ? -9.317 0.838 -10.761 1.00 93.25 90 TYR A CA 1
ATOM 706 C C . TYR A 1 90 ? -8.774 -0.567 -11.046 1.00 93.25 90 TYR A C 1
ATOM 708 O O . TYR A 1 90 ? -8.265 -0.817 -12.137 1.00 93.25 90 TYR A O 1
ATOM 716 N N . GLY A 1 91 ? -8.908 -1.487 -10.092 1.00 90.81 91 GLY A N 1
ATOM 717 C CA . GLY A 1 91 ? -8.510 -2.881 -10.227 1.00 90.81 91 GLY A CA 1
ATOM 718 C C . GLY A 1 91 ? -7.079 -3.186 -9.757 1.00 90.81 91 GLY A C 1
ATOM 719 O O . GLY A 1 91 ? -6.299 -2.295 -9.404 1.00 90.81 91 GLY A O 1
ATOM 720 N N . PRO A 1 92 ? -6.706 -4.479 -9.753 1.00 86.12 92 PRO A N 1
ATOM 721 C CA . PRO A 1 92 ? -5.450 -4.969 -9.174 1.00 86.12 92 PRO A CA 1
ATOM 722 C C . PRO A 1 92 ? -4.193 -4.427 -9.872 1.00 86.12 92 PRO A C 1
ATOM 724 O O . PRO A 1 92 ? -3.146 -4.283 -9.234 1.00 86.12 92 PRO A O 1
ATOM 727 N N . ASP A 1 93 ? -4.305 -4.061 -11.148 1.00 84.38 93 ASP A N 1
ATOM 728 C CA . ASP A 1 93 ? -3.199 -3.523 -11.943 1.00 84.38 93 ASP A CA 1
ATOM 729 C C . ASP A 1 93 ? -2.942 -2.030 -11.695 1.00 84.38 93 ASP A C 1
ATOM 731 O O . ASP A 1 93 ? -1.918 -1.490 -12.116 1.00 84.38 93 ASP A O 1
ATOM 735 N N . PHE A 1 94 ? -3.828 -1.337 -10.973 1.00 88.31 94 PHE A N 1
ATOM 736 C CA . PHE A 1 94 ? -3.651 0.082 -10.693 1.00 88.31 94 PHE A CA 1
ATOM 737 C C . PHE A 1 94 ? -2.379 0.346 -9.876 1.00 88.31 94 PHE A C 1
ATOM 739 O O . PHE A 1 94 ? -2.168 -0.222 -8.804 1.00 88.31 94 PHE A O 1
ATOM 746 N N . GLY A 1 95 ? -1.505 1.222 -10.369 1.00 81.31 95 GLY A N 1
ATOM 747 C CA . GLY A 1 95 ? -0.230 1.526 -9.716 1.00 81.31 95 GLY A CA 1
ATOM 748 C C . GLY A 1 95 ? 0.810 0.402 -9.792 1.00 81.31 95 GLY A C 1
ATOM 749 O O . GLY A 1 95 ? 1.936 0.602 -9.329 1.00 81.31 95 GLY A O 1
ATOM 750 N N . SER A 1 96 ? 0.473 -0.739 -10.402 1.00 76.75 96 SER A N 1
ATOM 751 C CA . SER A 1 96 ? 1.473 -1.687 -10.876 1.00 76.75 96 SER A CA 1
ATOM 752 C C . SER A 1 96 ? 2.256 -1.018 -12.009 1.00 76.75 96 SER A C 1
ATOM 754 O O . SER A 1 96 ? 1.686 -0.237 -12.782 1.00 76.75 96 SER A O 1
ATOM 756 N N . PRO A 1 97 ? 3.572 -1.260 -12.121 1.00 67.06 97 PRO A N 1
ATOM 757 C CA . PRO A 1 97 ? 4.283 -0.863 -13.322 1.00 67.06 97 PRO A CA 1
ATOM 758 C C . PRO A 1 97 ? 3.551 -1.484 -14.512 1.00 67.06 97 PRO A C 1
ATOM 760 O O . PRO A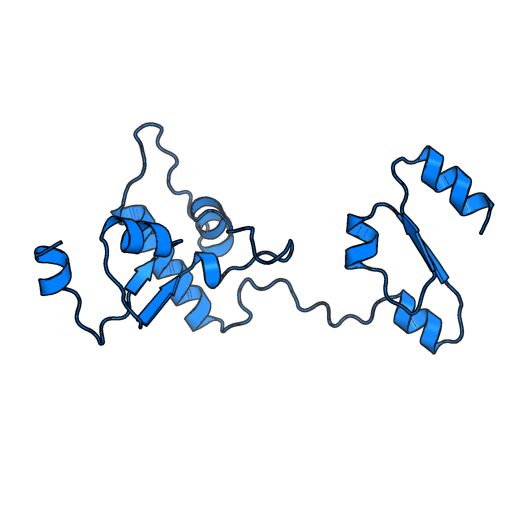 1 97 ? 3.078 -2.618 -14.380 1.00 67.06 97 PRO A O 1
ATOM 763 N N . PRO A 1 98 ? 3.433 -0.766 -15.644 1.00 60.03 98 PRO A N 1
ATOM 764 C CA . PRO A 1 98 ? 2.886 -1.365 -16.846 1.00 60.03 98 PRO A CA 1
ATOM 765 C C . PRO A 1 98 ? 3.594 -2.699 -17.024 1.00 60.03 98 PRO A C 1
ATOM 767 O O . PRO A 1 98 ? 4.830 -2.751 -16.980 1.00 60.03 98 PRO A O 1
ATOM 770 N N . SER A 1 99 ? 2.818 -3.775 -17.137 1.00 56.88 99 SER A N 1
ATOM 771 C CA . SER A 1 99 ? 3.348 -5.034 -17.609 1.00 56.88 99 SER A CA 1
ATOM 772 C C . SER A 1 99 ? 3.905 -4.711 -18.986 1.00 56.88 99 SER A C 1
ATOM 774 O O . SER A 1 99 ? 3.197 -4.639 -19.988 1.00 56.88 99 SER A O 1
ATOM 776 N N . PHE A 1 100 ? 5.202 -4.424 -19.050 1.00 56.44 100 PHE A N 1
ATOM 777 C CA . PHE A 1 100 ? 5.928 -4.461 -20.296 1.00 56.44 100 PHE A CA 1
ATOM 778 C C . PHE A 1 100 ? 5.994 -5.946 -20.663 1.00 56.44 100 PHE A C 1
ATOM 780 O O . PHE A 1 100 ? 7.034 -6.579 -20.624 1.00 56.44 100 PHE A O 1
ATOM 787 N N . SER A 1 101 ? 4.848 -6.487 -21.077 1.00 53.34 101 SER A N 1
ATOM 788 C CA . SER A 1 101 ? 4.747 -7.593 -22.015 1.00 53.34 101 SER A CA 1
ATOM 789 C C . SER A 1 101 ? 5.119 -7.102 -23.427 1.00 53.34 101 SER A C 1
ATOM 791 O O . SER A 1 101 ? 4.757 -7.703 -24.433 1.00 53.34 101 SER A O 1
ATOM 793 N N . ARG A 1 102 ? 5.858 -5.982 -23.540 1.00 62.25 102 ARG A N 1
ATOM 794 C CA . ARG A 1 102 ? 6.659 -5.731 -24.730 1.00 62.25 102 ARG A CA 1
ATOM 795 C C . ARG A 1 102 ? 7.749 -6.783 -24.703 1.00 62.25 102 ARG A C 1
ATOM 797 O O . ARG A 1 102 ? 8.606 -6.771 -23.822 1.00 62.25 102 ARG A O 1
ATOM 804 N N . ARG A 1 103 ? 7.669 -7.693 -25.666 1.00 74.19 103 ARG A N 1
ATOM 805 C CA . ARG A 1 103 ? 8.750 -8.608 -26.020 1.00 74.19 103 ARG A CA 1
ATOM 806 C C . ARG A 1 103 ? 10.068 -7.832 -25.985 1.00 74.19 103 ARG A C 1
ATOM 808 O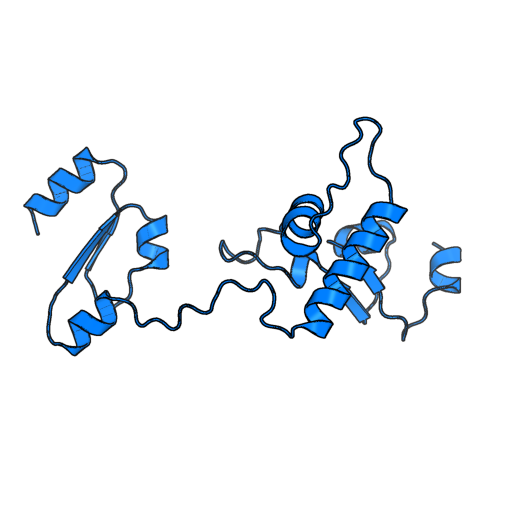 O . ARG A 1 103 ? 10.141 -6.732 -26.542 1.00 74.19 103 ARG A O 1
ATOM 815 N N . LYS A 1 104 ? 11.069 -8.360 -25.278 1.00 83.75 104 LYS A N 1
ATOM 816 C CA . LYS A 1 104 ? 12.381 -7.713 -25.206 1.00 83.75 104 LYS A CA 1
ATOM 817 C C . LYS A 1 104 ? 12.949 -7.654 -26.620 1.00 83.75 104 LYS A C 1
ATOM 819 O O . LYS A 1 104 ? 12.726 -8.561 -27.423 1.00 83.75 104 LYS A O 1
ATOM 824 N N . LEU A 1 105 ? 13.662 -6.574 -26.934 1.00 85.81 105 LEU A N 1
ATOM 825 C CA . LEU A 1 105 ? 14.279 -6.422 -28.251 1.00 85.81 105 LEU A CA 1
ATOM 826 C C . LEU A 1 105 ? 15.208 -7.606 -28.554 1.00 85.81 105 LEU A C 1
ATOM 828 O O . LEU A 1 105 ? 15.198 -8.091 -29.679 1.00 85.81 105 LEU A O 1
ATOM 832 N N . SER A 1 106 ? 15.924 -8.113 -27.543 1.00 87.50 106 SER A N 1
ATOM 833 C CA . SER A 1 106 ? 16.740 -9.327 -27.642 1.00 87.50 106 SER A CA 1
ATOM 834 C C . SER A 1 106 ? 15.927 -10.534 -28.114 1.00 87.50 106 SER A C 1
ATOM 836 O O . SER A 1 106 ? 16.304 -11.157 -29.104 1.00 87.50 106 SER A O 1
ATOM 838 N N . SER A 1 107 ? 14.767 -10.804 -27.504 1.00 86.88 107 SER A N 1
ATOM 839 C CA . SER A 1 107 ? 13.917 -11.934 -27.900 1.00 86.88 107 SER A CA 1
ATOM 840 C C . SER A 1 107 ? 13.402 -11.776 -29.333 1.00 86.88 107 SER A C 1
ATOM 842 O O . SER A 1 107 ? 13.376 -12.743 -30.090 1.00 86.88 107 SER A O 1
ATOM 844 N N . ILE A 1 108 ? 13.024 -10.553 -29.732 1.00 88.31 108 ILE A N 1
ATOM 845 C CA . ILE A 1 108 ? 12.585 -10.264 -31.108 1.00 88.31 108 ILE A CA 1
ATOM 846 C C . ILE A 1 108 ? 13.727 -10.518 -32.099 1.00 88.31 108 ILE A C 1
ATOM 848 O O . ILE A 1 108 ? 13.528 -11.195 -33.105 1.00 88.31 108 ILE A O 1
ATOM 852 N N . LEU A 1 109 ? 14.925 -9.999 -31.817 1.00 89.81 109 LEU A N 1
ATOM 853 C CA . LEU A 1 109 ? 16.102 -10.177 -32.666 1.00 89.81 109 LEU A CA 1
ATOM 854 C C . LEU A 1 109 ? 16.468 -11.658 -32.803 1.00 89.81 109 LEU A C 1
ATOM 856 O O . LEU A 1 109 ? 16.682 -12.123 -33.923 1.00 89.81 109 LEU A O 1
ATOM 860 N N . HIS A 1 110 ? 16.458 -12.401 -31.698 1.00 90.25 110 HIS A N 1
ATOM 861 C CA . HIS A 1 110 ? 16.731 -13.833 -31.682 1.00 90.25 110 HIS A CA 1
ATOM 862 C C . HIS A 1 110 ? 15.722 -14.628 -32.521 1.00 90.25 110 HIS A C 1
ATOM 864 O O . HIS A 1 110 ? 16.119 -15.459 -33.336 1.00 90.25 110 HIS A O 1
ATOM 870 N N . GLU A 1 111 ? 14.421 -14.353 -32.383 1.00 89.88 111 GLU A N 1
ATOM 871 C CA . GLU A 1 111 ? 13.384 -14.976 -33.218 1.00 89.88 111 GLU A CA 1
ATOM 872 C C . GLU A 1 111 ? 13.543 -14.639 -34.708 1.00 89.88 111 GLU A C 1
ATOM 874 O O . GLU A 1 111 ? 13.255 -15.468 -35.568 1.00 89.88 111 GLU A O 1
ATOM 879 N N . CYS A 1 112 ? 14.064 -13.453 -35.032 1.00 91.38 112 CYS A N 1
ATOM 880 C CA . CYS A 1 112 ? 14.455 -13.082 -36.393 1.00 91.38 112 CYS A CA 1
ATOM 881 C C . CYS A 1 112 ? 15.807 -13.682 -36.839 1.00 91.38 112 CYS A C 1
ATOM 883 O O . CYS A 1 112 ? 16.326 -13.304 -37.893 1.00 91.38 112 CYS A O 1
ATOM 885 N N . GLY A 1 113 ? 16.406 -14.581 -36.051 1.00 91.44 113 GLY A N 1
ATOM 886 C CA . GLY A 1 113 ? 17.686 -15.228 -36.342 1.00 91.44 113 GLY A CA 1
ATOM 887 C C . GLY A 1 113 ? 18.899 -14.303 -36.212 1.00 91.44 113 GLY A C 1
ATOM 888 O O . GLY A 1 113 ? 19.949 -14.573 -36.797 1.00 91.44 113 GLY A O 1
ATOM 889 N N . LYS A 1 114 ? 18.770 -13.182 -35.496 1.00 91.88 114 LYS A N 1
ATOM 890 C CA . LYS A 1 114 ? 19.859 -12.234 -35.245 1.00 91.88 114 LYS A CA 1
ATOM 891 C C . LYS A 1 114 ? 20.492 -12.517 -33.890 1.00 91.88 114 LYS A C 1
ATOM 893 O O . LYS A 1 114 ? 19.806 -12.670 -32.886 1.00 91.88 114 LYS A O 1
ATOM 898 N N . ARG A 1 115 ? 21.824 -12.541 -33.864 1.00 89.50 115 ARG A N 1
ATOM 899 C CA . ARG A 1 115 ? 22.599 -12.533 -32.622 1.00 89.50 115 ARG A CA 1
ATOM 900 C C . ARG A 1 115 ? 22.761 -11.093 -32.146 1.00 89.50 115 ARG A C 1
ATOM 902 O O . ARG A 1 115 ? 23.030 -10.215 -32.961 1.00 89.50 115 ARG A O 1
ATOM 909 N N . SER A 1 116 ? 22.622 -10.868 -30.846 1.00 91.12 116 SER A N 1
ATOM 910 C CA . SER A 1 116 ? 22.800 -9.554 -30.224 1.00 91.12 116 SER A CA 1
ATOM 911 C C . SER A 1 116 ? 23.541 -9.671 -28.896 1.00 91.12 116 SER A C 1
ATOM 913 O O . SER A 1 116 ? 23.311 -10.632 -28.153 1.00 91.12 116 SER A O 1
ATOM 915 N N . SER A 1 117 ? 24.349 -8.659 -28.585 1.00 92.38 117 SER A N 1
ATOM 916 C CA . SER A 1 117 ? 24.990 -8.471 -27.282 1.00 92.38 117 SER A CA 1
ATOM 917 C C . SER A 1 117 ? 24.491 -7.173 -26.644 1.00 92.38 117 SER A C 1
ATOM 919 O O . SER A 1 117 ? 24.362 -6.154 -27.321 1.00 92.38 117 SER A O 1
ATOM 921 N N . LEU A 1 118 ? 24.188 -7.218 -25.349 1.00 92.06 118 LEU A N 1
ATOM 922 C CA . LEU A 1 118 ? 23.830 -6.070 -24.518 1.00 92.06 118 LEU A CA 1
ATOM 923 C C . LEU A 1 118 ? 24.994 -5.784 -23.569 1.00 92.06 118 LEU A C 1
ATOM 925 O O . LEU A 1 118 ? 25.358 -6.644 -22.766 1.00 92.06 118 LEU A O 1
ATOM 929 N N . ILE A 1 119 ? 25.571 -4.589 -23.675 1.00 93.25 119 ILE A N 1
ATOM 930 C CA . ILE A 1 119 ? 26.707 -4.133 -22.867 1.00 93.25 119 ILE A CA 1
ATOM 931 C C . ILE A 1 119 ? 26.235 -2.923 -22.070 1.00 93.25 119 ILE A C 1
ATOM 933 O O . ILE A 1 119 ? 26.026 -1.863 -22.652 1.00 93.25 119 ILE A O 1
ATOM 937 N N . ASP A 1 120 ? 25.997 -3.096 -20.772 1.00 92.25 120 ASP A N 1
ATOM 938 C CA . ASP A 1 120 ? 25.450 -2.034 -19.918 1.00 92.25 120 ASP A CA 1
ATOM 939 C C . ASP A 1 120 ? 25.672 -2.348 -18.426 1.00 92.25 120 ASP A C 1
ATOM 941 O O . ASP A 1 120 ? 26.192 -3.409 -18.062 1.00 92.25 120 ASP A O 1
ATOM 945 N N . GLU A 1 121 ? 25.270 -1.440 -17.542 1.00 89.00 121 GLU A N 1
ATOM 946 C CA . GLU A 1 121 ? 25.258 -1.674 -16.105 1.00 89.00 121 GLU A CA 1
ATOM 947 C C . GLU A 1 121 ? 24.306 -2.817 -15.718 1.00 89.00 121 GLU A C 1
ATOM 949 O O . GLU A 1 121 ? 23.261 -3.058 -16.331 1.00 89.00 121 GLU A O 1
ATOM 954 N N . VAL A 1 122 ? 24.622 -3.487 -14.605 1.00 86.62 122 VAL A N 1
ATOM 955 C CA . VAL A 1 122 ? 23.887 -4.660 -14.098 1.00 86.62 122 VAL A CA 1
ATOM 956 C C . VAL A 1 122 ? 22.379 -4.408 -13.976 1.00 86.62 122 VAL A C 1
ATOM 958 O O . VAL A 1 122 ? 21.580 -5.276 -14.316 1.00 86.62 122 VAL A O 1
ATOM 961 N N . PHE A 1 123 ? 21.970 -3.220 -13.524 1.00 80.69 123 PHE A N 1
ATOM 962 C CA . PHE A 1 123 ? 20.552 -2.886 -13.363 1.00 80.69 123 PHE A CA 1
ATOM 963 C C . PHE A 1 123 ? 19.799 -2.778 -14.698 1.00 80.69 123 PHE A C 1
ATOM 965 O O . PHE A 1 123 ? 18.603 -3.076 -14.766 1.00 80.69 123 PHE A O 1
ATOM 972 N N . VAL A 1 124 ? 20.481 -2.337 -15.755 1.00 84.06 124 VAL A N 1
ATOM 973 C CA . VAL A 1 124 ? 19.916 -2.238 -17.103 1.00 84.06 124 VAL A CA 1
ATOM 974 C C . VAL A 1 124 ? 19.828 -3.632 -17.718 1.00 84.06 124 VAL A C 1
ATOM 976 O O . VAL A 1 124 ? 18.778 -3.997 -18.250 1.00 84.06 124 VAL A O 1
ATOM 979 N N . LEU A 1 125 ? 20.870 -4.451 -17.555 1.00 86.19 125 LEU A N 1
ATOM 980 C CA . LEU A 1 125 ? 20.876 -5.837 -18.024 1.00 86.19 125 LEU A CA 1
ATOM 981 C C . LEU A 1 125 ? 19.777 -6.676 -17.365 1.00 86.19 125 LEU A C 1
ATOM 983 O O . LEU A 1 125 ? 18.988 -7.281 -18.079 1.00 86.19 125 LEU A O 1
ATOM 987 N N . ASP A 1 126 ? 19.633 -6.633 -16.039 1.00 81.31 126 ASP A N 1
ATOM 988 C CA . ASP A 1 126 ? 18.574 -7.365 -15.319 1.00 81.31 126 ASP A CA 1
ATOM 989 C C . ASP A 1 126 ? 17.167 -7.024 -15.845 1.00 81.31 126 ASP A C 1
ATOM 991 O O . ASP A 1 126 ? 16.273 -7.868 -15.949 1.00 81.31 126 ASP A O 1
ATOM 995 N N . ARG A 1 127 ? 16.977 -5.768 -16.260 1.00 78.75 127 ARG A N 1
ATOM 996 C CA . ARG A 1 127 ? 15.707 -5.295 -16.803 1.00 78.75 127 ARG A CA 1
ATOM 997 C C . ARG A 1 127 ? 15.479 -5.716 -18.255 1.00 78.75 127 ARG A C 1
ATOM 999 O O . ARG A 1 127 ? 14.358 -6.099 -18.602 1.00 78.75 127 ARG A O 1
ATOM 1006 N N . TYR A 1 128 ? 16.486 -5.585 -19.114 1.00 82.25 128 TYR A N 1
ATOM 1007 C CA . TYR A 1 128 ? 16.298 -5.634 -20.569 1.00 82.25 128 TYR A CA 1
ATOM 1008 C C . TYR A 1 128 ? 16.912 -6.850 -21.254 1.00 82.25 128 TYR A C 1
ATOM 1010 O O . TYR A 1 128 ? 16.480 -7.169 -22.360 1.00 82.25 128 TYR A O 1
ATOM 1018 N N . SER A 1 129 ? 17.861 -7.540 -20.624 1.00 83.50 129 SER A N 1
ATOM 1019 C CA . SER A 1 129 ? 18.463 -8.747 -21.179 1.00 83.50 129 SER A CA 1
ATOM 1020 C C . SER A 1 129 ? 17.662 -9.994 -20.815 1.00 83.50 129 SER A C 1
ATOM 1022 O O . SER A 1 129 ? 16.863 -10.018 -19.875 1.00 83.50 129 SER A O 1
ATOM 1024 N N . ASP A 1 130 ? 17.808 -11.036 -21.614 1.00 83.19 130 ASP A N 1
ATOM 1025 C CA . ASP A 1 130 ? 17.278 -12.370 -21.363 1.00 83.19 130 ASP A CA 1
ATOM 1026 C C . ASP A 1 130 ? 18.257 -13.416 -21.914 1.00 83.19 130 ASP A C 1
ATOM 1028 O O . ASP A 1 130 ? 19.302 -13.082 -22.473 1.00 83.19 130 ASP A O 1
ATOM 1032 N N . ALA A 1 131 ? 17.916 -14.699 -21.780 1.00 82.75 131 ALA A N 1
ATOM 1033 C CA . ALA A 1 131 ? 18.752 -15.798 -22.266 1.00 82.75 131 ALA A CA 1
ATOM 1034 C C . ALA A 1 131 ? 18.933 -15.820 -23.801 1.00 82.75 131 ALA A C 1
ATOM 1036 O O . ALA A 1 131 ? 19.663 -16.666 -24.311 1.00 82.75 131 ALA A O 1
ATOM 1037 N N . SER A 1 132 ? 18.273 -14.921 -24.541 1.00 87.19 132 SER A N 1
ATOM 1038 C CA . SER A 1 132 ? 18.347 -14.849 -26.003 1.00 87.19 132 SER A CA 1
ATOM 1039 C C . SER A 1 132 ? 19.471 -13.938 -26.524 1.00 87.19 132 SER A C 1
ATOM 1041 O O . SER A 1 132 ? 19.723 -13.898 -27.728 1.00 87.19 132 SER A O 1
ATOM 1043 N N . CYS A 1 133 ? 20.184 -13.238 -25.634 1.00 87.75 133 CYS A N 1
ATOM 1044 C CA . CYS A 1 133 ? 21.305 -12.359 -25.973 1.00 87.75 133 CYS A CA 1
ATOM 1045 C C . CYS A 1 133 ? 22.512 -12.564 -25.051 1.00 87.75 133 CYS A C 1
ATOM 1047 O O . CYS A 1 133 ? 22.363 -12.934 -23.885 1.00 87.75 133 CYS A O 1
ATOM 1049 N N . ASN A 1 134 ? 23.711 -12.250 -25.550 1.00 90.56 134 ASN A N 1
ATOM 1050 C CA . ASN A 1 134 ? 24.885 -12.151 -24.686 1.00 90.56 134 ASN A CA 1
ATOM 1051 C C . ASN A 1 134 ? 24.764 -10.892 -23.815 1.00 90.56 134 ASN A C 1
ATOM 1053 O O . ASN A 1 134 ? 24.403 -9.831 -24.319 1.00 90.56 134 ASN A O 1
ATOM 1057 N N . SER A 1 135 ? 25.036 -11.001 -22.517 1.00 91.94 135 SER A N 1
ATOM 1058 C CA . SER A 1 135 ? 24.911 -9.887 -21.568 1.00 91.94 135 SER A CA 1
ATOM 1059 C C . SER A 1 135 ? 26.261 -9.614 -20.920 1.00 91.94 135 SER A C 1
ATOM 1061 O O . SER A 1 135 ? 26.827 -10.501 -20.284 1.00 91.94 135 SER A O 1
ATOM 1063 N N . ILE A 1 136 ? 26.767 -8.391 -21.056 1.00 92.44 136 ILE A N 1
ATOM 1064 C CA . ILE A 1 136 ? 28.093 -7.998 -20.582 1.00 92.44 136 ILE A CA 1
ATOM 1065 C C . ILE A 1 136 ? 27.949 -6.825 -19.625 1.00 92.44 136 ILE A C 1
ATOM 1067 O O . ILE A 1 136 ? 27.718 -5.691 -20.034 1.00 92.44 136 ILE A O 1
ATOM 1071 N N . ALA A 1 137 ? 28.108 -7.112 -18.336 1.00 92.50 137 ALA A N 1
ATOM 1072 C CA . ALA A 1 137 ? 28.051 -6.098 -17.293 1.00 92.50 137 ALA A CA 1
ATOM 1073 C C . ALA A 1 137 ? 29.295 -5.209 -17.314 1.00 92.50 137 ALA A C 1
ATOM 1075 O O . ALA A 1 137 ? 30.418 -5.727 -17.284 1.00 92.50 137 ALA A O 1
ATOM 1076 N N . VAL A 1 138 ? 29.085 -3.896 -17.312 1.00 94.50 138 VAL A N 1
ATOM 1077 C CA . VAL A 1 138 ? 30.138 -2.875 -17.233 1.00 94.50 138 VAL A CA 1
ATOM 1078 C C . VAL A 1 138 ? 29.924 -1.966 -16.030 1.00 94.50 138 VAL A C 1
ATOM 1080 O O . VAL A 1 138 ? 28.824 -1.898 -15.479 1.00 94.50 138 VAL A O 1
ATOM 1083 N N . PHE A 1 139 ? 30.999 -1.312 -15.594 1.00 90.81 139 PHE A N 1
ATOM 1084 C CA . PHE A 1 139 ? 31.012 -0.488 -14.376 1.00 90.81 139 PHE A CA 1
ATOM 1085 C C . PHE A 1 139 ? 31.452 0.965 -14.623 1.00 90.81 139 PHE A C 1
ATOM 1087 O O . PHE A 1 139 ? 31.544 1.745 -13.678 1.00 90.81 139 PHE A O 1
ATOM 1094 N N . SER A 1 140 ? 31.754 1.319 -15.876 1.00 91.31 140 SER A N 1
ATOM 1095 C CA . SER A 1 140 ? 32.067 2.676 -16.331 1.00 91.31 140 SER A CA 1
ATOM 1096 C C . SER A 1 140 ? 31.906 2.787 -17.851 1.00 91.31 140 SER A C 1
ATOM 1098 O O . SER A 1 140 ? 31.919 1.774 -18.557 1.00 91.31 140 SER A O 1
ATOM 1100 N N . ASP A 1 141 ? 31.825 4.018 -18.358 1.00 90.06 141 ASP A N 1
ATOM 1101 C CA . ASP A 1 141 ? 31.752 4.293 -19.800 1.00 90.06 141 ASP A CA 1
ATOM 1102 C C . ASP A 1 141 ? 33.007 3.805 -20.546 1.00 90.06 141 ASP A C 1
ATOM 1104 O O . ASP A 1 141 ? 32.908 3.235 -21.633 1.00 90.06 141 ASP A O 1
ATOM 1108 N N . ASP A 1 142 ? 34.191 3.946 -19.941 1.00 92.31 142 ASP A N 1
ATOM 1109 C CA . ASP A 1 142 ? 35.447 3.447 -20.517 1.00 92.31 142 ASP A CA 1
ATOM 1110 C C . ASP A 1 142 ? 35.463 1.911 -20.627 1.00 92.31 142 ASP A C 1
ATOM 1112 O O . ASP A 1 142 ? 35.918 1.358 -21.634 1.00 92.31 142 ASP A O 1
ATOM 1116 N N . ASP A 1 143 ? 34.932 1.200 -19.622 1.00 90.06 143 ASP A N 1
ATOM 1117 C CA . ASP A 1 143 ? 34.785 -0.261 -19.667 1.00 90.06 143 ASP A CA 1
ATOM 1118 C C . ASP A 1 143 ? 33.800 -0.659 -20.779 1.00 90.06 143 ASP A C 1
ATOM 1120 O O . ASP A 1 143 ? 34.110 -1.535 -21.590 1.00 90.06 143 ASP A O 1
ATOM 1124 N N . ALA A 1 144 ? 32.674 0.054 -20.903 1.00 89.25 144 ALA A N 1
ATOM 1125 C CA . ALA A 1 144 ? 31.696 -0.132 -21.979 1.00 89.25 144 ALA A CA 1
ATOM 1126 C C . ALA A 1 144 ? 32.312 0.015 -23.377 1.00 89.25 144 ALA A C 1
ATOM 1128 O O . ALA A 1 144 ? 32.126 -0.849 -24.244 1.00 89.25 144 ALA A O 1
ATOM 1129 N N . LEU A 1 145 ? 33.116 1.059 -23.586 1.00 89.69 145 LEU A N 1
ATOM 1130 C CA . LEU A 1 145 ? 33.842 1.276 -24.837 1.00 89.69 145 LEU A CA 1
ATOM 1131 C C . LEU A 1 145 ? 34.841 0.148 -25.109 1.00 89.69 145 LEU A C 1
ATOM 1133 O O . LEU A 1 145 ? 34.880 -0.401 -26.209 1.00 89.69 145 LEU A O 1
ATOM 1137 N N . SER A 1 146 ? 35.611 -0.256 -24.099 1.00 89.12 146 SER A N 1
ATOM 1138 C CA . SER A 1 146 ? 36.628 -1.299 -24.261 1.00 89.12 146 SER A CA 1
ATOM 1139 C C . SER A 1 146 ? 36.042 -2.665 -24.635 1.00 89.12 146 SER A C 1
ATOM 1141 O O . SER A 1 146 ? 36.680 -3.439 -25.355 1.00 89.12 146 SER A O 1
ATOM 1143 N N . ARG A 1 147 ? 34.833 -2.971 -24.150 1.00 87.19 147 ARG A N 1
ATOM 1144 C CA . ARG A 1 147 ? 34.146 -4.239 -24.408 1.00 87.19 147 ARG A CA 1
ATOM 1145 C C . ARG A 1 147 ? 33.367 -4.229 -25.709 1.00 87.19 147 ARG A C 1
ATOM 1147 O O . ARG A 1 147 ? 33.405 -5.228 -26.412 1.00 87.19 147 ARG A O 1
ATOM 1154 N N . SER A 1 148 ? 32.755 -3.104 -26.075 1.00 86.44 148 SER A N 1
ATOM 1155 C CA . SER A 1 148 ? 32.070 -2.983 -27.370 1.00 86.44 148 SER A CA 1
ATOM 1156 C C . SER A 1 148 ? 33.016 -3.151 -28.561 1.00 86.44 148 SER A C 1
ATOM 1158 O O . SER A 1 148 ? 32.617 -3.698 -29.578 1.00 86.44 148 SER A O 1
ATOM 1160 N N . MET A 1 149 ? 34.288 -2.771 -28.420 1.00 83.38 149 MET A N 1
ATOM 1161 C CA . MET A 1 149 ? 35.318 -2.973 -29.450 1.00 83.38 149 MET A CA 1
ATOM 1162 C C . MET A 1 149 ? 35.741 -4.441 -29.650 1.00 83.38 149 MET A C 1
ATOM 1164 O O . MET A 1 149 ? 36.428 -4.743 -30.625 1.00 83.38 149 MET A O 1
ATOM 1168 N N . LYS A 1 150 ? 35.411 -5.343 -28.717 1.00 73.44 150 LYS A N 1
ATOM 1169 C CA . LYS A 1 150 ? 35.798 -6.768 -28.760 1.00 73.44 150 LYS A CA 1
ATOM 1170 C C . LYS A 1 150 ? 34.686 -7.681 -29.284 1.00 73.44 150 LYS A C 1
ATOM 1172 O O . LYS A 1 150 ? 34.940 -8.872 -29.469 1.00 73.44 150 LYS A O 1
ATOM 1177 N N . GLU A 1 151 ? 33.494 -7.129 -29.486 1.00 68.31 151 GLU A N 1
ATOM 1178 C CA . GLU A 1 151 ? 32.253 -7.818 -29.849 1.00 68.31 151 GLU A CA 1
ATOM 1179 C C . GLU A 1 151 ? 31.914 -7.627 -31.333 1.00 68.31 151 GLU A C 1
ATOM 1181 O O . GLU A 1 151 ? 31.468 -8.616 -31.961 1.00 68.31 151 GLU A O 1
#

InterPro domains:
  IPR012337 Ribonuclease H-like superfamily [SSF53098] (9-88)
  IPR036397 Ribonuclease H superfamily [G3DSA:3.30.420.10] (1-92)
  IPR047021 RNA exonuclease REXO1/REXO3/REXO4-like [PTHR12801] (1-97)